Protein AF-A0A0M2PJT3-F1 (afdb_monomer)

Mean predicted aligned error: 5.15 Å

Foldseek 3Di:
DDKDDDDCVVVVPDPDIADDDWDWDDDPVGDIDTQFDGDRDWDDDQAWIKDKGWGWDADPVRHTPDTWIKIKIWGRDPQFPWKWWDAPPDPDTDTWDWDDDPNTTMTMDIGRTFKMFTAGPVRDTPDIDGD

Radius of gyration: 16.38 Å; Cα contacts (8 Å, |Δi|>4): 274; chains: 1; bounding box: 41×42×45 Å

Structure (mmCIF, N/CA/C/O backbone):
data_AF-A0A0M2PJT3-F1
#
_entry.id   AF-A0A0M2PJT3-F1
#
loop_
_atom_site.group_PDB
_atom_site.id
_atom_site.type_symbol
_atom_site.label_atom_id
_atom_site.label_alt_id
_atom_site.label_comp_id
_atom_site.label_asym_id
_atom_site.label_entity_id
_atom_site.label_seq_id
_atom_site.pdbx_PDB_ins_code
_atom_site.Cartn_x
_atom_site.Cartn_y
_atom_site.Cartn_z
_atom_site.occupancy
_atom_site.B_iso_or_equiv
_atom_site.auth_seq_id
_atom_site.auth_comp_id
_atom_site.auth_asym_id
_atom_site.auth_atom_id
_atom_site.pdbx_PDB_model_num
ATOM 1 N N . MET A 1 1 ? -1.017 -1.914 -9.855 1.00 86.94 1 MET A N 1
ATOM 2 C CA . MET A 1 1 ? -1.308 -2.902 -8.800 1.00 86.94 1 MET A CA 1
ATOM 3 C C . MET A 1 1 ? -2.133 -4.025 -9.400 1.00 86.94 1 MET A C 1
ATOM 5 O O . MET A 1 1 ? -3.027 -3.745 -10.195 1.00 86.94 1 MET A O 1
ATOM 9 N N . TYR A 1 2 ? -1.801 -5.266 -9.079 1.00 87.12 2 TYR A N 1
ATOM 10 C CA . TYR A 1 2 ? -2.499 -6.467 -9.525 1.00 87.12 2 TYR A CA 1
ATOM 11 C C . TYR A 1 2 ? -2.391 -7.530 -8.439 1.00 87.12 2 TYR A C 1
ATOM 13 O O . TYR A 1 2 ? -1.511 -7.457 -7.584 1.00 87.12 2 TYR A O 1
ATOM 21 N N . THR A 1 3 ? -3.287 -8.502 -8.478 1.00 87.88 3 THR A N 1
ATOM 22 C CA . THR A 1 3 ? -3.173 -9.692 -7.652 1.00 87.88 3 THR A CA 1
ATOM 23 C C . THR A 1 3 ? -2.561 -10.837 -8.450 1.00 87.88 3 THR A C 1
ATOM 25 O O . THR A 1 3 ? -2.691 -10.889 -9.676 1.00 87.88 3 THR A O 1
ATOM 28 N N . THR A 1 4 ? -1.849 -11.728 -7.769 1.00 87.69 4 THR A N 1
ATOM 29 C CA . THR A 1 4 ? -1.171 -12.878 -8.369 1.00 87.69 4 THR A CA 1
ATOM 30 C C . THR A 1 4 ? -1.210 -14.077 -7.433 1.00 87.69 4 THR A C 1
ATOM 32 O O . THR A 1 4 ? -1.297 -13.931 -6.215 1.00 87.69 4 THR A O 1
ATOM 35 N N . GLU A 1 5 ? -1.130 -15.273 -8.002 1.00 86.00 5 GLU A N 1
ATOM 36 C CA . GLU A 1 5 ? -1.016 -16.511 -7.237 1.00 86.00 5 GLU A CA 1
ATOM 37 C C . GLU A 1 5 ? 0.467 -16.873 -7.050 1.00 86.00 5 GLU A C 1
ATOM 39 O O . GLU A 1 5 ? 1.252 -16.694 -7.988 1.00 86.00 5 GLU A O 1
ATOM 44 N N . PRO A 1 6 ? 0.875 -17.360 -5.865 1.00 83.81 6 PRO A N 1
ATOM 45 C CA . PRO A 1 6 ? 2.212 -17.906 -5.658 1.00 83.81 6 PRO A CA 1
ATOM 46 C C . PRO A 1 6 ? 2.463 -19.128 -6.547 1.00 83.81 6 PRO A C 1
ATOM 48 O O . PRO A 1 6 ? 1.570 -19.964 -6.723 1.00 83.81 6 PRO A O 1
ATOM 51 N N . ASP A 1 7 ? 3.690 -19.260 -7.053 1.00 85.62 7 ASP A N 1
ATOM 52 C CA . ASP A 1 7 ? 4.104 -20.455 -7.788 1.00 85.62 7 ASP A CA 1
ATOM 53 C C . ASP A 1 7 ? 4.008 -21.684 -6.870 1.00 85.62 7 ASP A C 1
ATOM 55 O O . ASP A 1 7 ? 4.588 -21.714 -5.785 1.00 85.62 7 ASP A O 1
ATOM 59 N N . LYS A 1 8 ? 3.242 -22.696 -7.284 1.00 87.62 8 LYS A N 1
ATOM 60 C CA . LYS A 1 8 ? 3.014 -23.918 -6.501 1.00 87.62 8 LYS A CA 1
ATOM 61 C C . LYS A 1 8 ? 4.210 -24.861 -6.513 1.00 87.62 8 LYS A C 1
ATOM 63 O O . LYS A 1 8 ? 4.275 -25.729 -5.646 1.00 87.62 8 LYS A O 1
ATOM 68 N N . GLU A 1 9 ? 5.116 -24.727 -7.475 1.00 91.12 9 GLU A N 1
ATOM 69 C CA . GLU A 1 9 ? 6.359 -25.496 -7.488 1.00 91.12 9 GLU A CA 1
ATOM 70 C C . GLU A 1 9 ? 7.285 -25.012 -6.366 1.00 91.12 9 GLU A C 1
ATOM 72 O O . GLU A 1 9 ? 7.796 -25.829 -5.596 1.00 91.12 9 GLU A O 1
ATOM 77 N N . ASP A 1 10 ? 7.400 -23.692 -6.201 1.00 86.12 10 ASP A N 1
ATOM 78 C CA . ASP A 1 10 ? 8.219 -23.070 -5.156 1.00 86.12 10 ASP A CA 1
ATOM 79 C C . ASP A 1 10 ? 7.499 -23.007 -3.792 1.00 86.12 10 ASP A C 1
ATOM 81 O O . ASP A 1 10 ? 8.120 -23.167 -2.737 1.00 86.12 10 ASP A O 1
ATOM 85 N N . PHE A 1 11 ? 6.173 -22.821 -3.793 1.00 83.75 11 PHE A N 1
ATOM 86 C CA . PHE A 1 11 ? 5.333 -22.651 -2.602 1.00 83.75 11 PHE A CA 1
ATOM 87 C C . PHE A 1 11 ? 4.096 -23.572 -2.625 1.00 83.75 11 PHE A C 1
ATOM 89 O O . PHE A 1 11 ? 2.952 -23.104 -2.661 1.00 83.75 11 PHE A O 1
ATOM 96 N N . PRO A 1 12 ? 4.275 -24.902 -2.524 1.00 88.62 12 PRO A N 1
ATOM 97 C CA . PRO A 1 12 ? 3.195 -25.882 -2.710 1.00 88.62 12 PRO A CA 1
ATOM 98 C C . PRO A 1 12 ? 2.032 -25.746 -1.720 1.00 88.62 12 PRO A C 1
ATOM 100 O O . PRO A 1 12 ? 0.904 -26.138 -2.024 1.00 88.62 12 PRO A O 1
ATOM 103 N N . TYR A 1 13 ? 2.282 -25.170 -0.543 1.00 89.19 13 TYR A N 1
ATOM 104 C CA . TYR A 1 13 ? 1.275 -24.981 0.505 1.00 89.19 13 TYR A CA 1
ATOM 105 C C . TYR A 1 13 ? 0.662 -23.576 0.535 1.00 89.19 13 TYR A C 1
ATOM 107 O O . TYR A 1 13 ? -0.256 -23.342 1.318 1.00 89.19 13 TYR A O 1
ATOM 115 N N . ALA A 1 14 ? 1.140 -22.637 -0.289 1.00 81.75 14 ALA A N 1
ATOM 116 C CA . ALA A 1 14 ? 0.604 -21.282 -0.305 1.00 81.75 14 ALA A CA 1
ATOM 117 C C . ALA A 1 14 ? -0.819 -21.291 -0.867 1.00 81.75 14 ALA A C 1
ATOM 119 O O . ALA A 1 14 ? -1.030 -21.649 -2.018 1.00 81.75 14 ALA A O 1
ATOM 120 N N . ASN A 1 15 ? -1.814 -20.923 -0.068 1.00 80.69 15 ASN A N 1
ATOM 121 C CA . ASN A 1 15 ? -3.232 -20.903 -0.449 1.00 80.69 15 ASN A CA 1
ATOM 122 C C . ASN A 1 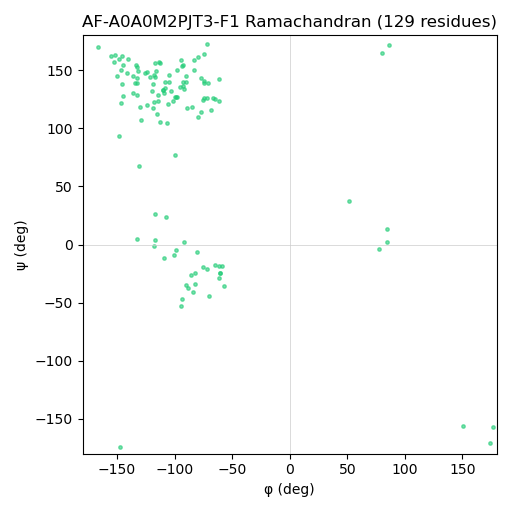15 ? -3.830 -19.490 -0.403 1.00 80.69 15 ASN A C 1
ATOM 124 O O . ASN A 1 15 ? -5.033 -19.330 -0.205 1.00 80.69 15 ASN A O 1
ATOM 128 N N . TYR A 1 16 ? -2.981 -18.484 -0.576 1.00 77.62 16 TYR A N 1
ATOM 129 C CA . TYR A 1 16 ? -3.343 -17.078 -0.567 1.00 77.62 16 TYR A CA 1
ATOM 130 C C . TYR A 1 16 ? -3.137 -16.464 -1.953 1.00 77.62 1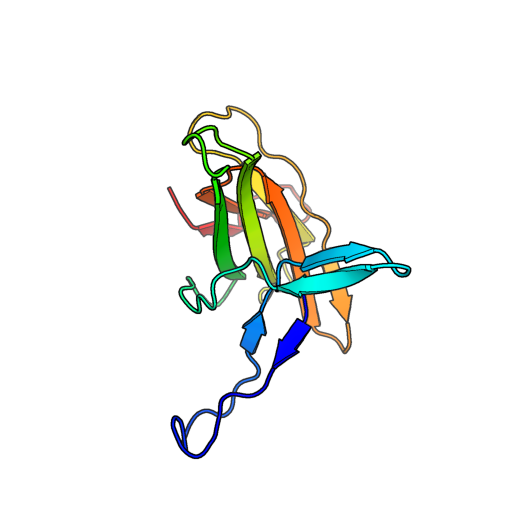6 TYR A C 1
ATOM 132 O O . TYR A 1 16 ? -2.359 -16.958 -2.768 1.00 77.62 16 TYR A O 1
ATOM 140 N N . GLU A 1 17 ? -3.854 -15.378 -2.202 1.00 82.56 17 GLU A N 1
ATOM 141 C CA . GLU A 1 17 ? -3.603 -14.468 -3.314 1.00 82.56 17 GLU A CA 1
ATOM 142 C C . GLU A 1 17 ? -2.676 -13.371 -2.789 1.00 82.56 17 GLU A C 1
ATOM 144 O O . GLU A 1 17 ? -2.869 -12.891 -1.674 1.00 82.56 17 GLU A O 1
ATOM 149 N N . ALA A 1 18 ? -1.659 -13.006 -3.557 1.00 82.00 18 ALA A N 1
ATOM 150 C CA . ALA A 1 18 ? -0.721 -11.966 -3.181 1.00 82.00 18 ALA A CA 1
ATOM 151 C C . ALA A 1 18 ? -0.989 -10.686 -3.971 1.00 82.00 18 ALA A C 1
ATOM 153 O O . ALA A 1 18 ? -1.366 -10.728 -5.146 1.00 82.00 18 ALA A O 1
ATOM 154 N N . LEU A 1 19 ? -0.758 -9.544 -3.332 1.00 88.62 19 LEU A N 1
ATOM 155 C CA . LEU A 1 19 ? -0.858 -8.237 -3.959 1.00 88.62 19 LEU A CA 1
ATOM 156 C C . LEU A 1 19 ? 0.523 -7.785 -4.438 1.00 88.62 19 LEU A C 1
ATOM 158 O O . LEU A 1 19 ? 1.508 -7.902 -3.714 1.00 88.62 19 LEU A O 1
ATOM 162 N N . ALA A 1 20 ? 0.594 -7.250 -5.654 1.00 88.50 20 ALA A N 1
ATOM 163 C CA . ALA A 1 20 ? 1.843 -6.808 -6.256 1.00 88.50 20 ALA A CA 1
ATOM 164 C C . ALA A 1 20 ? 1.691 -5.499 -7.045 1.00 88.50 20 ALA A C 1
ATOM 166 O O . ALA A 1 20 ? 0.612 -5.101 -7.510 1.00 88.50 20 ALA A O 1
ATOM 167 N N . VAL A 1 21 ? 2.826 -4.835 -7.255 1.00 89.94 21 VAL A N 1
ATOM 168 C CA . VAL A 1 21 ? 2.987 -3.675 -8.133 1.00 89.94 21 VAL A CA 1
ATOM 169 C C . VAL A 1 21 ? 4.084 -3.967 -9.153 1.00 89.94 21 VAL A C 1
ATOM 171 O O . VAL A 1 21 ? 5.008 -4.730 -8.903 1.00 89.94 21 VAL A O 1
ATOM 174 N N . ALA A 1 22 ? 3.947 -3.397 -10.346 1.00 90.12 22 ALA A N 1
ATOM 175 C CA . ALA A 1 22 ? 4.973 -3.442 -11.374 1.00 90.12 22 ALA A CA 1
ATOM 176 C C . ALA A 1 22 ? 5.156 -2.036 -11.937 1.00 90.12 22 ALA A C 1
ATOM 178 O O . ALA A 1 22 ? 4.179 -1.308 -12.144 1.00 90.12 22 ALA A O 1
ATOM 179 N N . PHE A 1 23 ? 6.411 -1.672 -12.175 1.00 90.44 23 PHE A N 1
ATOM 180 C CA . PHE A 1 23 ? 6.800 -0.360 -12.665 1.00 90.44 23 PHE A CA 1
ATOM 181 C C . PHE A 1 23 ? 7.199 -0.482 -14.126 1.00 90.44 23 PHE A C 1
ATOM 183 O O . PHE A 1 23 ? 8.124 -1.219 -14.460 1.00 90.44 23 PHE A O 1
ATOM 190 N N . PHE A 1 24 ? 6.506 0.249 -14.995 1.00 91.12 24 PHE A N 1
ATOM 191 C CA . PHE A 1 24 ? 6.783 0.238 -16.424 1.00 91.12 24 PHE A CA 1
ATOM 192 C C . PHE A 1 24 ? 7.185 1.624 -16.909 1.00 91.12 24 PHE A C 1
ATOM 194 O O . PHE A 1 24 ? 6.568 2.629 -16.555 1.00 91.12 24 PHE A O 1
ATOM 201 N N . LYS A 1 25 ? 8.192 1.667 -17.777 1.00 90.31 25 LYS A N 1
ATOM 202 C CA . LYS A 1 25 ? 8.638 2.869 -18.476 1.00 90.31 25 LYS A CA 1
ATOM 203 C C . LYS A 1 25 ? 8.493 2.657 -19.970 1.00 90.31 25 LYS A C 1
ATOM 205 O O . LYS A 1 25 ? 8.928 1.643 -20.503 1.00 90.31 25 LYS A O 1
ATOM 210 N N . GLY A 1 26 ? 7.898 3.619 -20.663 1.00 91.56 26 GLY A N 1
ATOM 211 C CA . GLY A 1 26 ? 7.697 3.494 -22.098 1.00 91.56 26 GLY A CA 1
ATOM 212 C C . GLY A 1 26 ? 6.469 4.231 -22.597 1.00 91.56 26 GLY A C 1
ATOM 213 O O . GLY A 1 26 ? 6.050 5.230 -22.016 1.00 91.56 26 GLY A O 1
ATOM 214 N N . ASN A 1 27 ? 5.964 3.775 -23.739 1.00 93.75 27 ASN A N 1
ATOM 215 C CA . ASN A 1 27 ? 4.713 4.223 -24.346 1.00 93.75 27 ASN A CA 1
ATOM 216 C C . ASN A 1 27 ? 4.296 3.256 -25.460 1.00 93.75 27 ASN A C 1
ATOM 218 O O . ASN A 1 27 ? 5.100 2.467 -25.953 1.00 93.75 27 ASN A O 1
ATOM 222 N N . ASP A 1 28 ? 3.074 3.419 -25.955 1.00 95.12 28 ASP A N 1
ATOM 223 C CA . ASP A 1 28 ? 2.471 2.532 -26.956 1.00 95.12 28 ASP A CA 1
ATOM 224 C C . ASP A 1 28 ? 3.218 2.472 -28.299 1.00 95.12 28 ASP A C 1
ATOM 226 O O . ASP A 1 28 ? 3.025 1.538 -29.070 1.00 95.12 28 ASP A O 1
ATOM 230 N N . ARG A 1 29 ? 4.087 3.448 -28.603 1.00 95.50 29 ARG A N 1
ATOM 231 C CA . ARG A 1 29 ? 4.888 3.442 -29.840 1.00 95.50 29 ARG A CA 1
ATOM 232 C C . ARG A 1 29 ? 6.209 2.698 -29.689 1.00 95.50 29 ARG A C 1
ATOM 234 O O . ARG A 1 29 ? 6.675 2.100 -30.651 1.00 95.50 29 ARG A O 1
ATOM 241 N N . LYS A 1 30 ? 6.853 2.813 -28.525 1.00 93.62 30 LYS A N 1
ATOM 242 C CA . LYS A 1 30 ? 8.189 2.249 -28.260 1.00 93.62 30 LYS A CA 1
ATOM 243 C C . LYS A 1 30 ? 8.141 0.937 -27.477 1.00 93.62 30 LYS A C 1
ATOM 245 O O . LYS A 1 30 ? 9.171 0.285 -27.354 1.00 93.62 30 LYS A O 1
ATOM 250 N N . GLY A 1 31 ? 6.966 0.563 -26.979 1.00 95.31 31 GLY A N 1
ATOM 251 C CA . GLY A 1 31 ? 6.799 -0.519 -26.022 1.00 95.31 31 GLY A CA 1
ATOM 252 C C . GLY A 1 31 ? 6.985 -0.041 -24.584 1.00 95.31 31 GLY A C 1
ATOM 253 O O . GLY A 1 31 ? 7.377 1.102 -24.323 1.00 95.31 31 GLY A O 1
ATOM 254 N N . TRP A 1 32 ? 6.667 -0.942 -23.661 1.00 94.75 32 TRP A N 1
ATOM 255 C CA . TRP A 1 32 ? 6.782 -0.757 -22.221 1.00 94.75 32 TRP A CA 1
ATOM 256 C C . TRP A 1 32 ? 7.848 -1.714 -21.685 1.00 94.75 32 TRP A C 1
ATOM 258 O O . TRP A 1 32 ? 7.811 -2.908 -21.973 1.00 94.75 32 TRP A O 1
ATOM 268 N N . GLU A 1 33 ? 8.796 -1.185 -20.922 1.00 92.00 33 GLU A N 1
ATOM 269 C CA . GLU A 1 33 ? 9.873 -1.927 -20.266 1.00 92.00 33 GLU A CA 1
ATOM 270 C C . GLU A 1 33 ? 9.604 -1.974 -18.762 1.00 92.00 33 GLU A C 1
ATOM 272 O O . GLU A 1 33 ? 9.243 -0.953 -18.173 1.00 92.00 33 GLU A O 1
ATOM 277 N N . ASN A 1 34 ? 9.767 -3.144 -18.139 1.00 89.94 34 ASN A N 1
ATOM 278 C CA . ASN A 1 34 ? 9.699 -3.262 -16.685 1.00 89.94 34 ASN A CA 1
ATOM 279 C C . ASN A 1 34 ? 10.997 -2.713 -16.075 1.00 89.94 34 ASN A C 1
ATOM 281 O O . ASN A 1 34 ? 12.084 -3.161 -16.428 1.00 89.94 34 ASN A O 1
ATOM 285 N N . ILE A 1 35 ? 10.863 -1.742 -15.176 1.00 89.69 35 ILE A N 1
ATOM 286 C CA . ILE A 1 35 ? 11.972 -1.065 -14.489 1.00 89.69 35 ILE A CA 1
ATOM 287 C C . ILE A 1 35 ? 11.944 -1.278 -12.969 1.00 89.69 35 ILE A C 1
ATOM 289 O O . ILE A 1 35 ? 12.715 -0.655 -12.248 1.00 89.69 35 ILE A O 1
ATOM 293 N N . GLY A 1 36 ? 11.011 -2.091 -12.479 1.00 82.56 36 GLY A N 1
ATOM 294 C CA . GLY A 1 36 ? 10.799 -2.351 -11.064 1.00 82.56 36 GLY A CA 1
ATOM 295 C C . GLY A 1 36 ? 11.522 -3.594 -10.569 1.00 82.56 36 GLY A C 1
ATOM 296 O O . GLY A 1 36 ? 11.811 -4.514 -11.331 1.00 82.56 36 GLY A O 1
ATOM 297 N N . HIS A 1 37 ? 11.746 -3.645 -9.261 1.00 76.00 37 HIS A N 1
ATOM 298 C CA . HIS A 1 37 ? 12.134 -4.875 -8.582 1.00 76.00 37 HIS A CA 1
ATOM 299 C C . HIS A 1 37 ? 10.896 -5.720 -8.252 1.00 76.00 37 HIS A C 1
ATOM 301 O O . HIS A 1 37 ? 9.775 -5.216 -8.191 1.00 76.00 37 HIS A O 1
ATOM 307 N N . HIS A 1 38 ? 11.108 -7.017 -8.037 1.00 67.75 38 HIS A N 1
ATOM 308 C CA . HIS A 1 38 ? 10.079 -7.939 -7.560 1.00 67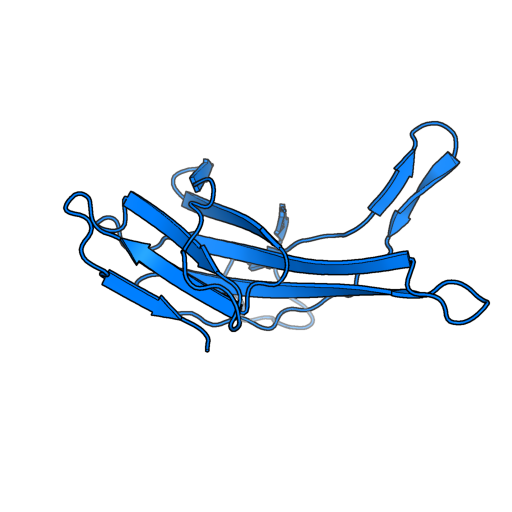.75 38 HIS A CA 1
ATOM 309 C C . HIS A 1 38 ? 10.261 -8.160 -6.055 1.00 67.75 38 HIS A C 1
ATOM 311 O O . HIS A 1 38 ? 10.842 -9.161 -5.633 1.00 67.75 38 HIS A O 1
ATOM 317 N N . GLY A 1 39 ? 9.837 -7.178 -5.258 1.00 66.81 39 GLY A N 1
ATOM 318 C CA . GLY A 1 39 ? 9.751 -7.293 -3.806 1.00 66.81 39 GLY A CA 1
ATOM 319 C C . GLY A 1 39 ? 8.451 -7.971 -3.367 1.00 66.81 39 GLY A C 1
ATOM 320 O O . GLY A 1 39 ? 7.437 -7.925 -4.063 1.00 66.81 39 GLY A O 1
ATOM 321 N N . TRP A 1 40 ? 8.516 -8.660 -2.226 1.00 70.50 40 TRP A N 1
ATOM 322 C CA . TRP A 1 40 ? 7.371 -9.332 -1.589 1.00 70.50 40 TRP A CA 1
ATOM 323 C C . TRP A 1 40 ? 7.279 -9.024 -0.088 1.00 70.50 40 TRP A C 1
ATOM 325 O O . TRP A 1 40 ? 6.469 -9.621 0.627 1.00 70.50 40 TRP A O 1
ATOM 335 N N . ALA A 1 41 ? 8.144 -8.137 0.414 1.00 77.19 41 ALA A N 1
ATOM 336 C CA . ALA A 1 41 ? 8.199 -7.813 1.830 1.00 77.19 41 ALA A CA 1
ATOM 337 C C . ALA A 1 41 ? 6.964 -6.995 2.211 1.00 77.19 41 ALA A C 1
ATOM 339 O O . ALA A 1 41 ? 6.667 -5.969 1.602 1.00 77.19 41 ALA A O 1
ATOM 340 N N . HIS A 1 42 ? 6.255 -7.464 3.228 1.00 85.62 42 HIS A N 1
ATOM 341 C CA . HIS A 1 42 ? 5.062 -6.808 3.729 1.00 85.62 42 HIS A CA 1
ATOM 342 C C . HIS A 1 42 ? 4.947 -6.970 5.235 1.00 85.62 42 HIS A C 1
ATOM 344 O O . HIS A 1 42 ? 5.587 -7.831 5.842 1.00 85.62 42 HIS A O 1
ATOM 350 N N . TYR A 1 43 ? 4.113 -6.117 5.809 1.00 86.88 43 TYR A N 1
ATOM 351 C CA . TYR A 1 43 ? 3.620 -6.234 7.168 1.00 86.88 43 TYR A CA 1
ATOM 352 C C . TYR A 1 43 ? 2.142 -6.590 7.099 1.00 86.88 43 TYR A C 1
ATOM 354 O O . TYR A 1 43 ? 1.399 -5.983 6.331 1.00 86.88 43 TYR A O 1
ATOM 362 N N . ASP A 1 44 ? 1.709 -7.578 7.864 1.00 90.38 44 ASP A N 1
ATOM 363 C CA . ASP A 1 44 ? 0.313 -7.979 7.934 1.00 90.38 44 ASP A CA 1
ATOM 364 C C . ASP A 1 44 ? -0.146 -8.142 9.381 1.00 90.38 44 ASP A C 1
ATOM 366 O O . ASP A 1 44 ? 0.585 -8.588 10.268 1.00 90.38 44 ASP A O 1
ATOM 370 N N . ASN A 1 45 ? -1.392 -7.751 9.620 1.00 92.38 45 ASN A N 1
ATOM 371 C CA . ASN A 1 45 ? -2.132 -8.070 10.827 1.00 92.38 45 ASN A CA 1
ATOM 372 C C . ASN A 1 45 ? -3.628 -8.225 10.491 1.00 92.38 45 ASN A C 1
ATOM 374 O O . ASN A 1 45 ? -4.036 -8.188 9.327 1.00 92.38 45 ASN A O 1
ATOM 378 N N . GLU A 1 46 ? -4.469 -8.401 11.513 1.00 95.50 46 GLU A N 1
ATOM 379 C CA . GLU A 1 46 ? -5.920 -8.562 11.330 1.00 95.50 46 GLU A CA 1
ATOM 380 C C . GLU A 1 46 ? -6.621 -7.318 10.752 1.00 95.50 46 GLU A C 1
ATOM 382 O O . GLU A 1 46 ? -7.732 -7.420 10.230 1.00 95.50 46 GLU A O 1
ATOM 387 N N . ASN A 1 47 ? -5.975 -6.151 10.812 1.00 97.25 47 ASN A N 1
ATOM 388 C CA . ASN A 1 47 ? -6.532 -4.882 10.370 1.00 97.25 47 ASN A CA 1
ATOM 389 C C . ASN A 1 47 ? -6.151 -4.545 8.933 1.00 97.25 47 ASN A C 1
ATOM 391 O O . ASN A 1 47 ? -7.032 -4.239 8.124 1.00 97.25 47 ASN A O 1
ATOM 395 N N . MET A 1 48 ? -4.857 -4.576 8.618 1.00 95.75 48 MET A N 1
ATOM 396 C CA . MET A 1 48 ? -4.320 -4.153 7.330 1.00 95.75 48 MET A CA 1
ATOM 397 C C . MET A 1 48 ? -3.095 -4.981 6.930 1.00 95.75 48 MET A C 1
ATOM 399 O O . MET A 1 48 ? -2.309 -5.418 7.772 1.00 95.75 48 MET A O 1
ATOM 403 N N . THR A 1 49 ? -2.911 -5.131 5.621 1.00 93.81 49 THR A N 1
ATOM 404 C CA . THR A 1 49 ? -1.668 -5.617 5.011 1.00 93.81 49 THR A CA 1
ATOM 405 C C . THR A 1 49 ? -0.999 -4.451 4.300 1.00 93.81 49 THR A C 1
ATOM 407 O O . THR A 1 49 ? -1.664 -3.778 3.520 1.00 93.81 49 THR A O 1
ATOM 410 N N . VAL A 1 50 ? 0.291 -4.218 4.541 1.00 92.25 50 VAL A N 1
ATOM 411 C CA . VAL A 1 50 ? 1.062 -3.085 4.018 1.00 92.25 50 VAL A CA 1
ATOM 412 C C . VAL A 1 50 ? 2.286 -3.578 3.254 1.00 92.25 50 VAL A C 1
ATOM 414 O O . VAL A 1 50 ? 3.190 -4.185 3.826 1.00 92.25 50 VAL A O 1
ATOM 417 N N . TYR A 1 51 ? 2.344 -3.225 1.976 1.00 91.00 51 TYR A N 1
ATOM 418 C CA . TYR A 1 51 ? 3.509 -3.350 1.110 1.00 91.00 51 TYR A CA 1
ATOM 419 C C . TYR A 1 51 ? 4.128 -1.969 0.896 1.00 91.00 51 TYR A C 1
ATOM 421 O O . TYR A 1 51 ? 3.414 -0.980 0.703 1.00 91.00 51 TYR A O 1
ATOM 429 N N . ILE A 1 52 ? 5.459 -1.907 0.902 1.00 89.06 52 ILE A N 1
ATOM 430 C CA . ILE A 1 52 ? 6.221 -0.696 0.589 1.00 89.06 52 ILE A CA 1
ATOM 431 C C . ILE A 1 52 ? 7.258 -1.076 -0.458 1.00 89.06 52 ILE A C 1
ATOM 433 O O . ILE A 1 52 ? 8.244 -1.738 -0.148 1.00 89.06 52 ILE A O 1
ATOM 437 N N . GLU A 1 53 ? 7.040 -0.638 -1.692 1.00 89.38 53 GLU A N 1
ATOM 438 C CA . GLU A 1 53 ? 7.918 -0.960 -2.814 1.00 89.38 53 GLU A CA 1
ATOM 439 C C . GLU A 1 53 ? 8.638 0.300 -3.304 1.00 89.38 53 GLU A C 1
ATOM 441 O O . GLU A 1 53 ? 8.011 1.160 -3.938 1.00 89.38 53 GLU A O 1
ATOM 446 N N . PRO A 1 54 ? 9.940 0.454 -3.000 1.00 88.25 54 PRO A N 1
ATOM 447 C CA . PRO A 1 54 ? 10.739 1.553 -3.514 1.00 88.25 54 PRO A CA 1
ATOM 448 C C . PRO A 1 54 ? 11.089 1.333 -4.990 1.00 88.25 54 PRO A C 1
ATOM 450 O O . PRO A 1 54 ? 11.460 0.239 -5.417 1.00 88.25 54 PRO A O 1
ATOM 453 N N . LEU A 1 55 ? 11.048 2.411 -5.765 1.00 88.88 55 LEU A N 1
ATOM 454 C CA . LEU A 1 55 ? 11.588 2.488 -7.111 1.00 88.88 55 LEU A CA 1
ATOM 455 C C . LEU A 1 55 ? 12.735 3.495 -7.133 1.00 88.88 55 LEU A C 1
ATOM 457 O O . LEU A 1 55 ? 12.520 4.705 -7.028 1.00 88.88 55 LEU A O 1
ATOM 461 N N . HIS A 1 56 ? 13.939 2.978 -7.352 1.00 88.12 56 HIS A N 1
ATOM 462 C CA . HIS A 1 56 ? 15.138 3.773 -7.557 1.00 88.12 56 HIS A CA 1
ATOM 463 C C . HIS A 1 56 ? 15.709 3.483 -8.945 1.00 88.12 56 HIS A C 1
ATOM 465 O O . HIS A 1 56 ? 16.066 2.348 -9.255 1.00 88.12 56 HIS A O 1
ATOM 471 N N . VAL A 1 57 ? 15.763 4.500 -9.802 1.00 85.81 57 VAL A N 1
ATOM 472 C CA . VAL A 1 57 ? 16.299 4.391 -11.160 1.00 85.81 57 VAL A CA 1
ATOM 473 C C . VAL A 1 57 ? 17.290 5.514 -11.386 1.00 85.81 57 VAL A C 1
ATOM 475 O O . VAL A 1 57 ? 16.905 6.684 -11.412 1.00 85.81 57 VAL A O 1
ATOM 478 N N . ASP A 1 58 ? 18.536 5.142 -11.650 1.00 86.19 58 ASP A N 1
ATOM 479 C CA . ASP A 1 58 ? 19.601 6.068 -12.013 1.00 86.19 58 ASP A CA 1
ATOM 480 C C . ASP A 1 58 ? 19.732 6.221 -13.530 1.00 86.19 58 ASP A C 1
ATOM 482 O O . ASP A 1 58 ? 19.406 5.341 -14.332 1.00 86.19 58 ASP A O 1
ATOM 486 N N . LYS A 1 59 ? 20.253 7.370 -13.948 1.00 83.56 59 LYS A N 1
ATOM 487 C CA . LYS A 1 59 ? 20.794 7.582 -15.286 1.00 83.56 59 LYS A CA 1
ATOM 488 C C . LYS A 1 59 ? 22.207 7.005 -15.366 1.00 83.56 59 LYS A C 1
ATOM 490 O O . LYS A 1 59 ? 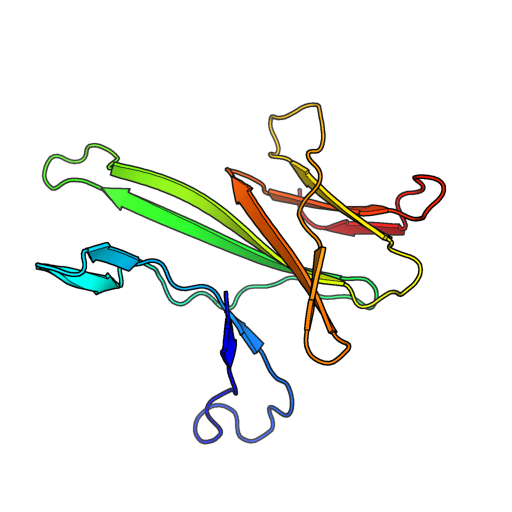22.924 6.909 -14.377 1.00 83.56 59 LYS A O 1
ATOM 495 N N . ASN A 1 60 ? 22.681 6.768 -16.588 1.00 81.38 60 ASN A N 1
ATOM 496 C CA . ASN A 1 60 ? 24.045 6.279 -16.847 1.00 81.38 60 ASN A CA 1
ATOM 497 C C . ASN A 1 60 ? 25.166 7.196 -16.312 1.00 81.38 60 ASN A C 1
ATOM 499 O O . ASN A 1 60 ? 26.305 6.756 -16.202 1.00 81.38 60 ASN A O 1
ATOM 503 N N . ASN A 1 61 ? 24.871 8.469 -16.030 1.00 84.44 61 ASN A N 1
ATOM 504 C CA . ASN A 1 61 ? 25.814 9.424 -15.442 1.00 84.44 61 ASN A CA 1
ATOM 505 C C . ASN A 1 61 ? 25.759 9.469 -13.901 1.00 84.44 61 ASN A C 1
ATOM 507 O O . ASN A 1 61 ? 26.468 10.281 -13.314 1.00 84.44 61 ASN A O 1
ATOM 511 N N . GLY A 1 62 ? 24.932 8.631 -13.267 1.00 80.25 62 GLY A N 1
ATOM 512 C CA . GLY A 1 62 ? 24.727 8.591 -11.818 1.00 80.25 62 GLY A CA 1
ATOM 513 C C . GLY A 1 62 ? 23.693 9.587 -11.284 1.00 80.25 62 GLY A C 1
ATOM 514 O O . GLY A 1 62 ? 23.495 9.643 -10.076 1.00 80.25 62 GLY A O 1
ATOM 515 N N . ASP A 1 63 ? 23.029 10.375 -12.140 1.00 85.06 63 ASP A N 1
ATOM 516 C CA . ASP A 1 63 ? 21.911 11.209 -11.686 1.00 85.06 63 ASP A CA 1
ATOM 517 C C . ASP A 1 63 ? 20.669 10.351 -11.438 1.00 85.06 63 ASP A C 1
ATOM 519 O O . ASP A 1 63 ? 20.292 9.548 -12.291 1.00 85.06 63 ASP A O 1
ATOM 523 N N . ILE A 1 64 ? 19.935 10.638 -10.367 1.00 83.75 64 ILE A N 1
ATOM 524 C CA . ILE A 1 64 ? 18.636 10.017 -10.099 1.00 83.75 64 ILE A CA 1
ATOM 525 C C . ILE A 1 64 ? 17.628 10.419 -11.190 1.00 83.75 64 ILE A C 1
ATOM 527 O O . ILE A 1 64 ? 17.401 11.605 -11.457 1.00 83.75 64 ILE A O 1
ATOM 531 N N . LEU A 1 65 ? 17.008 9.427 -11.831 1.00 86.06 65 LEU A N 1
ATOM 532 C CA . LEU A 1 65 ? 15.888 9.612 -12.756 1.00 86.06 65 LEU A CA 1
ATOM 533 C C . LEU A 1 65 ? 14.543 9.470 -12.036 1.00 86.06 65 LEU A C 1
ATOM 535 O O . LEU A 1 65 ? 13.655 10.299 -12.235 1.00 86.06 65 LEU A O 1
ATOM 539 N N . HIS A 1 66 ? 14.399 8.423 -11.224 1.00 86.00 66 HIS A N 1
ATOM 540 C CA . HIS A 1 66 ? 13.211 8.157 -10.418 1.00 86.00 66 HIS A CA 1
ATOM 541 C C . HIS A 1 66 ? 13.635 7.726 -9.019 1.00 86.00 66 HIS A C 1
ATOM 543 O O . HIS A 1 66 ? 14.478 6.848 -8.883 1.00 86.00 66 HIS A O 1
ATOM 549 N N . ASP A 1 67 ? 13.043 8.350 -8.007 1.00 88.38 67 ASP A N 1
ATOM 550 C CA . ASP A 1 67 ? 13.247 7.992 -6.606 1.00 88.38 67 ASP A CA 1
ATOM 551 C C . ASP A 1 67 ? 11.961 8.277 -5.829 1.00 88.38 67 ASP A C 1
ATOM 553 O O . ASP A 1 67 ? 11.667 9.418 -5.448 1.00 88.38 67 ASP A O 1
ATOM 557 N N . PHE A 1 68 ? 11.136 7.241 -5.717 1.00 87.50 68 PHE A N 1
ATOM 558 C CA . PHE A 1 68 ? 9.876 7.256 -4.984 1.00 87.50 68 PHE A CA 1
ATOM 559 C C . PHE A 1 68 ? 9.509 5.839 -4.547 1.00 87.50 68 PHE A C 1
ATOM 561 O O . PHE A 1 68 ? 9.993 4.862 -5.104 1.00 87.50 68 PHE A O 1
ATOM 568 N N . SER A 1 69 ? 8.604 5.731 -3.589 1.00 88.25 69 SER A N 1
ATOM 569 C CA . SER A 1 69 ? 8.018 4.478 -3.131 1.00 88.25 69 SER A CA 1
ATOM 570 C C . SER A 1 69 ? 6.540 4.406 -3.492 1.00 88.25 69 SER A C 1
ATOM 572 O O . SER A 1 69 ? 5.853 5.416 -3.666 1.00 88.25 69 SER A O 1
ATOM 574 N N . VAL A 1 70 ? 6.031 3.188 -3.590 1.00 90.00 70 VAL A N 1
ATOM 575 C CA . VAL A 1 70 ? 4.595 2.930 -3.630 1.00 90.00 70 VAL A CA 1
ATOM 576 C C . VAL A 1 70 ? 4.226 2.174 -2.375 1.00 90.00 70 VAL A C 1
ATOM 578 O O . VAL A 1 70 ? 4.777 1.110 -2.098 1.00 90.00 70 VAL A O 1
ATOM 581 N N . VAL A 1 71 ? 3.281 2.734 -1.632 1.00 90.88 71 VAL A N 1
ATOM 582 C CA . VAL A 1 71 ? 2.649 2.069 -0.502 1.00 90.88 71 VAL A CA 1
ATOM 583 C C . VAL A 1 71 ? 1.321 1.531 -0.988 1.00 90.88 71 VAL A C 1
ATOM 585 O O . VAL A 1 71 ? 0.527 2.266 -1.568 1.00 90.88 71 VAL A O 1
ATOM 588 N N . PHE A 1 72 ? 1.072 0.248 -0.791 1.00 93.00 72 PHE A N 1
ATOM 589 C CA . PHE A 1 72 ? -0.180 -0.372 -1.203 1.00 93.00 72 PHE A CA 1
ATOM 590 C C . PHE A 1 72 ? -0.506 -1.551 -0.304 1.00 93.00 72 PHE A C 1
ATOM 592 O O . PHE A 1 72 ? 0.352 -2.033 0.432 1.00 93.00 72 PHE A O 1
ATOM 599 N N . GLY A 1 73 ? -1.751 -2.003 -0.327 1.00 93.50 73 GLY A N 1
ATOM 600 C CA . GLY A 1 73 ? -2.164 -2.998 0.642 1.00 93.50 73 GLY A CA 1
ATOM 601 C C . GLY A 1 73 ? -3.637 -3.340 0.630 1.00 93.50 73 GLY A C 1
ATOM 602 O O . GLY A 1 73 ? -4.389 -2.907 -0.245 1.00 93.50 73 GLY A O 1
ATOM 603 N N . GLU A 1 74 ? -4.030 -4.110 1.638 1.00 95.56 74 GLU A N 1
ATOM 604 C CA . GLU A 1 74 ? -5.401 -4.559 1.873 1.00 95.56 74 GLU A CA 1
ATOM 605 C C . GLU A 1 74 ? -5.928 -4.001 3.198 1.00 95.56 74 GLU A C 1
ATOM 607 O O . GLU A 1 74 ? -5.187 -3.879 4.175 1.00 95.56 74 GLU A O 1
ATOM 612 N N . VAL A 1 75 ? -7.221 -3.665 3.233 1.00 97.06 75 VAL A N 1
ATOM 613 C CA . VAL A 1 75 ? -7.938 -3.278 4.454 1.00 97.06 75 VAL A CA 1
ATOM 614 C C . VAL A 1 75 ? -8.869 -4.417 4.862 1.00 97.06 75 VAL A C 1
ATOM 616 O O . VAL A 1 75 ? -9.955 -4.597 4.294 1.00 97.06 75 VAL A O 1
ATOM 619 N N . ASN A 1 76 ? -8.468 -5.156 5.890 1.00 96.25 76 ASN A N 1
ATOM 620 C CA . ASN A 1 76 ? -9.134 -6.371 6.354 1.00 96.25 76 ASN A CA 1
ATOM 621 C C . ASN A 1 76 ? -10.212 -6.073 7.411 1.00 96.25 76 ASN A C 1
ATOM 623 O O . ASN A 1 76 ? -11.280 -6.683 7.383 1.00 96.25 76 ASN A O 1
ATOM 627 N N . ASN A 1 77 ? -10.003 -5.069 8.273 1.00 97.19 77 ASN A N 1
ATOM 628 C CA . ASN A 1 77 ? -10.973 -4.693 9.310 1.00 97.19 77 ASN A CA 1
ATOM 629 C C . ASN A 1 77 ? -12.051 -3.731 8.779 1.00 97.19 77 ASN A C 1
ATOM 631 O O . ASN A 1 77 ? -11.749 -2.623 8.328 1.00 97.19 77 ASN A O 1
ATOM 635 N N . ALA A 1 78 ? -13.320 -4.152 8.822 1.00 96.81 78 ALA A N 1
ATOM 636 C CA . ALA A 1 78 ? -14.476 -3.405 8.313 1.00 96.81 78 ALA A CA 1
ATOM 637 C C . ALA A 1 78 ? -14.695 -2.038 8.986 1.00 96.81 78 ALA A C 1
ATOM 639 O O . ALA A 1 78 ? -15.276 -1.152 8.364 1.00 96.81 78 ALA A O 1
ATOM 640 N N . GLU A 1 79 ? -14.214 -1.857 10.215 1.00 98.06 79 GLU A N 1
ATOM 641 C CA . GLU A 1 79 ? -14.307 -0.592 10.947 1.00 98.06 79 GLU A CA 1
ATOM 642 C C . GLU A 1 79 ? -13.371 0.479 10.376 1.00 98.06 79 GLU A C 1
ATOM 644 O O . GLU A 1 79 ? -13.630 1.666 10.551 1.00 98.06 79 GLU A O 1
ATOM 649 N N . ILE A 1 80 ? -12.320 0.084 9.646 1.00 98.31 80 ILE A N 1
ATOM 650 C CA . ILE A 1 80 ? -11.451 1.018 8.928 1.00 98.31 80 ILE A CA 1
ATOM 651 C C . ILE A 1 80 ? -12.168 1.479 7.661 1.00 98.31 80 ILE A C 1
ATOM 653 O O . ILE A 1 80 ? -12.388 0.692 6.735 1.00 98.31 80 ILE A O 1
ATOM 657 N N . VAL A 1 81 ? -12.494 2.769 7.606 1.00 97.69 81 VAL A N 1
ATOM 658 C CA . VAL A 1 81 ? -13.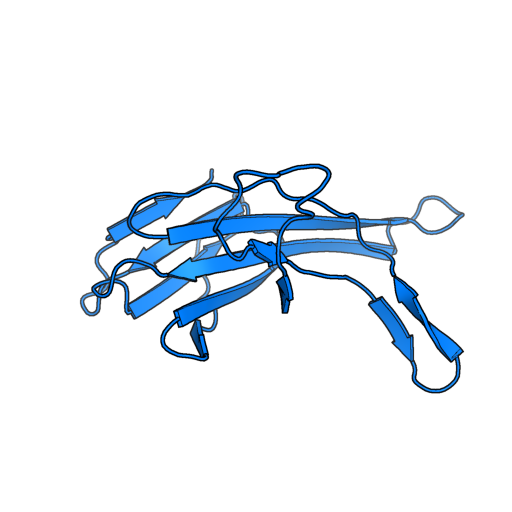147 3.413 6.454 1.00 97.69 81 VAL A CA 1
ATOM 659 C C . VAL A 1 81 ? -12.217 4.361 5.701 1.00 97.69 81 VAL A C 1
ATOM 661 O O . VAL A 1 81 ? -12.546 4.773 4.591 1.00 97.69 81 VAL A O 1
ATOM 664 N N . LYS A 1 82 ? -11.052 4.682 6.278 1.00 97.56 82 LYS A N 1
ATOM 665 C CA . LYS A 1 82 ? -10.006 5.497 5.653 1.00 97.56 82 LYS A CA 1
ATOM 666 C C . LYS A 1 82 ? -8.635 4.878 5.856 1.00 97.56 82 LYS A C 1
ATOM 668 O O . LYS A 1 82 ? -8.320 4.429 6.956 1.00 97.56 82 LYS A O 1
ATOM 673 N N . ALA A 1 83 ? -7.822 4.915 4.810 1.00 96.38 83 ALA A N 1
ATOM 674 C CA . ALA A 1 83 ? -6.397 4.651 4.885 1.00 96.38 83 ALA A CA 1
ATOM 675 C C . ALA A 1 83 ? -5.675 5.972 4.640 1.00 96.38 83 ALA A C 1
ATOM 677 O O . ALA A 1 83 ? -6.008 6.703 3.711 1.00 96.38 83 ALA A O 1
ATOM 678 N N . GLU A 1 84 ? -4.698 6.282 5.475 1.00 95.94 84 GLU A N 1
ATOM 679 C CA . GLU A 1 84 ? -3.864 7.454 5.282 1.00 95.94 84 GLU A CA 1
ATOM 680 C C . GLU A 1 84 ? -2.397 7.083 5.423 1.00 95.94 84 GLU A C 1
ATOM 682 O O . GLU A 1 84 ? -2.022 6.186 6.187 1.00 95.94 84 GLU A O 1
ATOM 687 N N . THR A 1 85 ? -1.558 7.805 4.706 1.00 93.94 85 THR A N 1
ATOM 688 C CA . THR A 1 85 ? -0.135 7.525 4.615 1.00 93.94 85 THR A CA 1
ATOM 689 C C . THR A 1 85 ? 0.659 8.820 4.833 1.00 93.94 85 THR A C 1
ATOM 691 O O . THR A 1 85 ? 0.125 9.925 4.702 1.00 93.94 85 THR A O 1
ATOM 694 N N . LYS A 1 86 ? 1.898 8.698 5.325 1.00 91.94 86 LYS A N 1
ATOM 695 C CA . LYS A 1 86 ? 2.850 9.818 5.399 1.00 91.94 86 LYS A CA 1
ATOM 696 C C . LYS A 1 86 ? 4.301 9.352 5.352 1.00 91.94 86 LYS A C 1
ATOM 698 O O . LYS A 1 86 ? 4.615 8.231 5.772 1.00 91.94 86 LYS A O 1
ATOM 703 N N . SER A 1 87 ? 5.224 10.226 4.956 1.00 88.44 87 SER A N 1
ATOM 704 C CA . SER A 1 8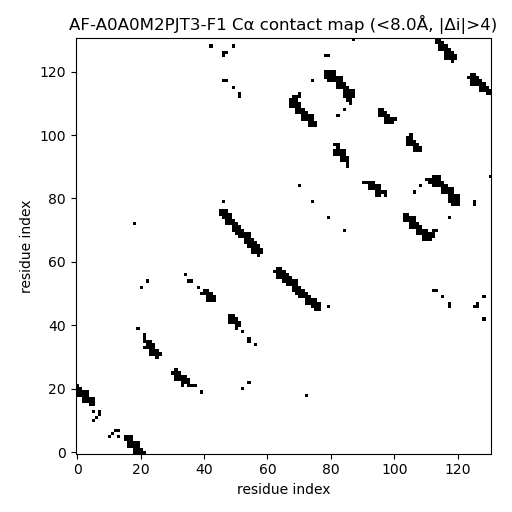7 ? 6.653 9.974 5.182 1.00 88.44 87 SER A CA 1
ATOM 705 C C . SER A 1 87 ? 7.050 10.179 6.652 1.00 88.44 87 SER A C 1
ATOM 707 O O . SER A 1 87 ? 6.319 10.779 7.454 1.00 88.44 87 SER A O 1
ATOM 709 N N . SER A 1 88 ? 8.221 9.668 7.039 1.00 84.38 88 SER A N 1
ATOM 710 C CA . SER A 1 88 ? 8.783 9.904 8.377 1.00 84.38 88 SER A CA 1
ATOM 711 C C . SER A 1 88 ? 8.955 11.395 8.673 1.00 84.38 88 SER A C 1
ATOM 713 O O . SER A 1 88 ? 8.703 11.821 9.801 1.00 84.38 88 SER A O 1
ATOM 715 N N . GLU A 1 89 ? 9.303 12.178 7.650 1.00 86.50 89 GLU A N 1
ATOM 716 C CA . GLU A 1 89 ? 9.594 13.611 7.745 1.00 86.50 89 GLU A CA 1
ATOM 717 C C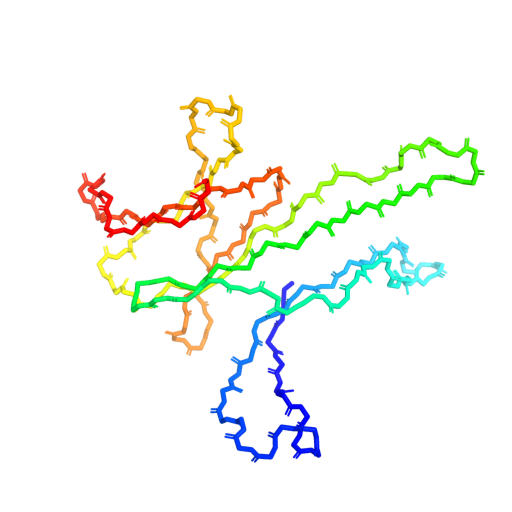 . GLU A 1 89 ? 8.332 14.485 7.741 1.00 86.50 89 GLU A C 1
ATOM 719 O O . GLU A 1 89 ? 8.340 15.604 8.263 1.00 86.50 89 GLU A O 1
ATOM 724 N N . ASP A 1 90 ? 7.230 13.981 7.181 1.00 89.50 90 ASP A N 1
ATOM 725 C CA . ASP A 1 90 ? 5.997 14.750 7.054 1.00 89.50 90 ASP A CA 1
ATOM 726 C C . ASP A 1 90 ? 5.231 14.851 8.375 1.00 89.50 90 ASP A C 1
ATOM 728 O O . ASP A 1 90 ? 5.155 13.919 9.187 1.00 89.50 90 ASP A O 1
ATOM 732 N N . LYS A 1 91 ? 4.614 16.017 8.589 1.00 89.62 91 LYS A N 1
ATOM 733 C CA . LYS A 1 91 ? 3.802 16.301 9.784 1.00 89.62 91 LYS A CA 1
ATOM 734 C C . LYS A 1 91 ? 2.355 15.846 9.642 1.00 89.62 91 LYS A C 1
ATOM 736 O O . LYS A 1 91 ? 1.693 15.615 10.651 1.00 89.62 91 LYS A O 1
ATOM 741 N N . THR A 1 92 ? 1.863 15.772 8.415 1.00 92.69 92 THR A N 1
ATOM 742 C CA . THR A 1 92 ? 0.467 15.487 8.095 1.00 92.69 92 THR A CA 1
ATOM 743 C C . THR A 1 92 ? 0.363 14.175 7.345 1.00 92.69 92 THR A C 1
ATOM 745 O O . THR A 1 92 ? 1.285 13.792 6.636 1.00 92.69 92 THR A O 1
ATOM 748 N N . PHE A 1 93 ? -0.760 13.499 7.547 1.00 94.12 93 PHE A N 1
ATOM 749 C CA . PHE A 1 93 ? -1.146 12.331 6.775 1.00 94.12 93 PHE A CA 1
ATOM 750 C C . PHE A 1 93 ? -1.960 12.762 5.555 1.00 94.12 93 PHE A C 1
ATOM 752 O O . PHE A 1 93 ? -2.734 13.719 5.643 1.00 94.12 93 PHE A O 1
ATOM 759 N N . GLU A 1 94 ? -1.780 12.051 4.449 1.00 93.81 94 GLU A N 1
ATOM 760 C CA . GLU A 1 94 ? -2.570 12.180 3.229 1.00 93.81 94 GLU A CA 1
ATOM 761 C C . GLU A 1 94 ? -3.478 10.959 3.073 1.00 93.81 94 GLU A C 1
ATOM 763 O O . GLU A 1 94 ? -3.085 9.835 3.381 1.00 93.81 94 GLU A O 1
ATOM 768 N N . GLU A 1 95 ? -4.715 11.174 2.627 1.00 94.75 95 GLU A N 1
ATOM 769 C CA . GLU A 1 95 ? -5.676 10.088 2.418 1.00 94.75 95 GLU A CA 1
ATOM 770 C C . GLU A 1 95 ? -5.313 9.299 1.154 1.00 94.75 95 GLU A C 1
ATOM 772 O O . GLU A 1 95 ? -5.171 9.876 0.074 1.00 94.75 95 GLU A O 1
ATOM 777 N N . ALA A 1 96 ? -5.177 7.981 1.300 1.00 93.81 96 ALA A N 1
ATOM 778 C CA . ALA A 1 96 ? -4.971 7.050 0.202 1.00 93.81 96 ALA A CA 1
ATOM 779 C C . ALA A 1 96 ? -6.326 6.550 -0.315 1.00 93.81 96 ALA A C 1
ATOM 781 O O . ALA A 1 96 ? -7.238 6.247 0.460 1.00 93.81 96 ALA A O 1
ATOM 782 N N . GLU A 1 97 ? -6.458 6.418 -1.634 1.00 91.81 97 GLU A N 1
ATOM 783 C CA . GLU A 1 97 ? -7.696 5.928 -2.240 1.00 91.81 97 GLU A CA 1
ATOM 784 C C . GLU A 1 97 ? -7.937 4.457 -1.871 1.00 91.81 97 GLU A C 1
ATOM 786 O O . GLU A 1 97 ? -7.090 3.598 -2.133 1.00 91.81 97 GLU A O 1
ATOM 791 N N . ILE A 1 98 ? -9.118 4.157 -1.314 1.00 94.62 98 ILE A N 1
ATOM 792 C CA . ILE A 1 98 ? -9.575 2.779 -1.109 1.00 94.62 98 ILE A CA 1
ATOM 793 C C . ILE A 1 98 ? -10.345 2.299 -2.346 1.00 94.62 98 ILE A C 1
ATOM 795 O O . ILE A 1 98 ? -11.426 2.790 -2.668 1.00 94.62 98 ILE A O 1
ATOM 799 N N . ILE A 1 99 ? -9.816 1.269 -3.000 1.00 94.38 99 ILE A N 1
ATOM 800 C CA . ILE A 1 99 ? -10.393 0.603 -4.166 1.00 94.38 99 ILE A CA 1
ATOM 801 C C . ILE A 1 99 ? -11.113 -0.671 -3.717 1.00 94.38 99 ILE A C 1
ATOM 803 O O . ILE A 1 99 ? -10.516 -1.550 -3.096 1.00 94.38 99 ILE A O 1
ATOM 807 N N . ILE A 1 100 ? -12.381 -0.830 -4.099 1.00 94.81 100 ILE A N 1
ATOM 808 C CA . ILE A 1 100 ? -13.156 -2.048 -3.819 1.00 94.81 100 ILE A CA 1
ATOM 809 C C . ILE A 1 100 ? -13.218 -2.919 -5.073 1.00 94.81 100 ILE A C 1
ATOM 811 O O . ILE A 1 100 ? -13.708 -2.487 -6.117 1.00 94.81 100 ILE A O 1
ATOM 815 N N . LYS A 1 101 ? -12.767 -4.174 -4.975 1.00 91.38 101 LYS A N 1
ATOM 816 C CA . LYS A 1 101 ? -12.826 -5.135 -6.084 1.00 91.38 101 LYS A CA 1
ATOM 817 C C . LYS A 1 101 ? -13.086 -6.546 -5.569 1.00 91.38 101 LYS A C 1
ATOM 819 O O . LYS A 1 101 ? -12.381 -7.031 -4.693 1.00 91.38 101 LYS A O 1
ATOM 824 N N . HIS A 1 102 ? -14.106 -7.203 -6.126 1.00 89.69 102 HIS A N 1
ATOM 825 C CA . HIS A 1 102 ? -14.532 -8.559 -5.740 1.00 89.69 102 HIS A CA 1
ATOM 826 C C . HIS A 1 102 ? -14.759 -8.737 -4.224 1.00 89.69 102 HIS A C 1
ATOM 828 O O . HIS A 1 102 ? -14.425 -9.770 -3.658 1.00 89.69 102 HIS A O 1
ATOM 834 N N . GLY A 1 103 ? -15.306 -7.715 -3.556 1.00 90.56 103 GLY A N 1
ATOM 835 C CA . GLY A 1 103 ? -15.566 -7.743 -2.111 1.00 90.56 103 GLY A CA 1
ATOM 836 C C . GLY A 1 103 ? -14.337 -7.518 -1.221 1.00 90.56 103 GLY A C 1
ATOM 837 O O . GLY A 1 103 ? -14.498 -7.411 -0.010 1.00 90.56 103 GLY A O 1
ATOM 838 N N . LYS A 1 104 ? -13.137 -7.390 -1.799 1.00 93.69 104 LYS A N 1
ATOM 839 C CA . LYS A 1 104 ? -11.912 -6.987 -1.099 1.00 93.69 104 LYS A CA 1
ATOM 840 C C . LYS A 1 104 ? -11.694 -5.477 -1.215 1.00 93.69 104 LYS A C 1
ATOM 842 O O . LYS A 1 104 ? -12.161 -4.849 -2.173 1.00 93.69 104 LYS A O 1
ATOM 847 N N . ARG A 1 105 ? -10.992 -4.903 -0.237 1.00 96.69 105 ARG A N 1
ATOM 848 C CA . ARG A 1 105 ? -10.673 -3.472 -0.159 1.00 96.69 105 ARG A CA 1
ATOM 849 C C . ARG A 1 105 ? -9.166 -3.299 -0.200 1.00 96.69 105 ARG A C 1
ATOM 851 O O . ARG A 1 105 ? -8.466 -3.838 0.650 1.00 96.69 105 ARG A O 1
ATOM 858 N N . TYR A 1 106 ? -8.701 -2.538 -1.172 1.00 96.06 106 TYR A N 1
ATOM 859 C CA . TYR A 1 106 ? -7.293 -2.263 -1.403 1.00 96.06 106 TYR A CA 1
ATOM 860 C C . TYR A 1 106 ? -7.037 -0.780 -1.231 1.00 96.06 106 TYR A C 1
ATOM 862 O O . TYR A 1 106 ? -7.945 0.013 -1.445 1.00 96.06 106 TYR A O 1
ATOM 870 N N . TYR A 1 107 ? -5.811 -0.395 -0.920 1.00 94.75 107 TYR A N 1
ATOM 871 C CA . TYR A 1 107 ? -5.393 1.000 -0.980 1.00 94.75 107 TYR 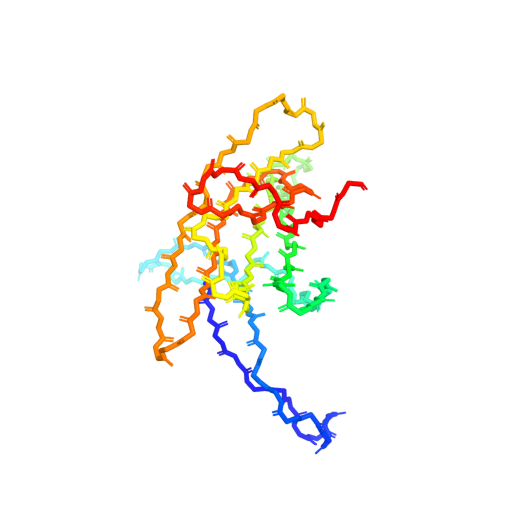A CA 1
ATOM 872 C C . TYR A 1 107 ? -4.049 1.110 -1.687 1.00 94.75 107 TYR A C 1
ATOM 874 O O . TYR A 1 107 ? -3.279 0.147 -1.728 1.00 94.75 107 TYR A O 1
ATOM 882 N N . PHE A 1 108 ? -3.779 2.269 -2.279 1.00 92.44 108 PHE A N 1
ATOM 883 C CA . PHE A 1 108 ? -2.485 2.561 -2.880 1.00 92.44 108 PHE A CA 1
ATOM 884 C C . PHE A 1 108 ? -2.182 4.060 -2.806 1.00 92.44 108 PHE A C 1
ATOM 886 O O . PHE A 1 108 ? -3.081 4.883 -2.945 1.00 92.44 108 PHE A O 1
ATOM 893 N N . GLN A 1 109 ? -0.911 4.397 -2.621 1.00 91.38 109 GLN A N 1
ATOM 894 C CA . GLN A 1 109 ? -0.396 5.759 -2.644 1.00 91.38 109 GLN A CA 1
ATOM 895 C C . GLN A 1 109 ? 1.014 5.757 -3.242 1.00 91.38 109 GLN A C 1
ATOM 897 O O . GLN A 1 109 ? 1.839 4.892 -2.940 1.00 91.38 109 GLN A O 1
ATOM 902 N N . ILE A 1 110 ? 1.299 6.738 -4.096 1.00 89.06 110 ILE A N 1
ATOM 903 C CA . ILE A 1 110 ? 2.645 6.998 -4.618 1.00 89.06 110 ILE A CA 1
ATOM 904 C C . ILE A 1 110 ? 3.252 8.121 -3.778 1.00 89.06 110 ILE A C 1
ATOM 906 O O . ILE A 1 110 ? 2.651 9.183 -3.658 1.00 89.06 110 ILE A O 1
ATOM 910 N N . GLY A 1 111 ? 4.442 7.917 -3.218 1.00 81.00 111 GLY A N 1
ATOM 911 C CA . GLY A 1 111 ? 5.060 8.899 -2.329 1.00 81.00 111 GLY A CA 1
ATOM 912 C C . GLY A 1 111 ? 6.373 8.405 -1.737 1.00 81.00 111 GLY A C 1
ATOM 913 O O . GLY A 1 111 ? 7.030 7.544 -2.297 1.00 81.00 111 GLY A O 1
ATOM 914 N N . ARG A 1 112 ? 6.801 8.949 -0.600 1.00 72.56 112 ARG A N 1
ATOM 915 C CA . ARG A 1 112 ? 8.036 8.522 0.100 1.00 72.56 112 ARG A CA 1
ATOM 916 C C . ARG A 1 112 ? 7.743 7.740 1.379 1.00 72.56 112 ARG A C 1
ATOM 918 O O . ARG A 1 112 ? 8.515 7.774 2.332 1.00 72.56 112 ARG A O 1
ATOM 925 N N . GLU A 1 113 ? 6.567 7.138 1.453 1.00 71.00 113 GLU A N 1
ATOM 926 C CA . GLU A 1 113 ? 5.898 6.985 2.737 1.00 71.00 113 GLU A CA 1
ATOM 927 C C . GLU A 1 113 ? 6.224 5.664 3.428 1.00 71.00 113 GLU A C 1
ATOM 929 O O . GLU A 1 113 ? 6.243 4.601 2.816 1.00 71.00 113 GLU A O 1
ATOM 934 N N . THR A 1 114 ? 6.527 5.761 4.722 1.00 79.06 114 THR A N 1
ATOM 935 C CA . THR A 1 114 ? 6.989 4.657 5.576 1.00 79.06 114 THR A CA 1
ATOM 936 C C . THR A 1 114 ? 6.020 4.367 6.714 1.00 79.06 114 THR A C 1
ATOM 938 O O . THR A 1 114 ? 6.276 3.470 7.511 1.00 79.06 114 THR A O 1
ATOM 941 N N . ILE A 1 115 ? 4.925 5.130 6.814 1.00 90.94 115 ILE A N 1
ATOM 942 C CA . ILE A 1 115 ? 3.926 5.021 7.874 1.00 90.94 115 ILE A CA 1
ATOM 943 C C . ILE A 1 115 ? 2.538 5.010 7.237 1.00 90.94 115 ILE A C 1
ATOM 945 O O . ILE A 1 115 ? 2.180 5.921 6.490 1.00 90.94 115 ILE A O 1
ATOM 949 N N . VAL A 1 116 ? 1.739 4.015 7.606 1.00 94.31 116 VAL A N 1
ATOM 950 C CA . VAL A 1 116 ? 0.340 3.852 7.204 1.00 94.31 116 VAL A CA 1
ATOM 951 C C . VAL A 1 116 ? -0.527 3.809 8.448 1.00 94.31 116 VAL A C 1
ATOM 953 O O . VAL A 1 116 ? -0.123 3.252 9.471 1.00 94.31 116 VAL A O 1
ATOM 956 N N . ARG A 1 117 ? -1.727 4.381 8.375 1.00 96.62 117 ARG A N 1
ATOM 957 C CA . ARG A 1 117 ? -2.750 4.201 9.402 1.00 96.62 117 ARG A CA 1
ATOM 958 C C . ARG A 1 117 ? -4.130 3.959 8.808 1.00 96.62 117 ARG A C 1
ATOM 960 O O . ARG A 1 117 ? -4.484 4.544 7.788 1.00 96.62 117 ARG A O 1
ATOM 967 N N . GLY A 1 118 ? -4.905 3.132 9.496 1.00 97.56 118 GLY A N 1
ATOM 968 C CA . GLY A 1 118 ? -6.323 2.920 9.243 1.00 97.56 118 GLY A CA 1
ATOM 969 C C . GLY A 1 118 ? -7.159 3.665 10.274 1.00 97.56 118 GLY A C 1
ATOM 970 O O . GLY A 1 118 ? -6.882 3.574 11.474 1.00 97.56 118 GLY A O 1
ATOM 971 N N . LEU A 1 119 ? -8.173 4.401 9.819 1.00 98.50 119 LEU A N 1
ATOM 972 C CA . LEU A 1 119 ? -9.064 5.164 10.686 1.00 98.50 119 LEU A CA 1
ATOM 973 C C . LEU A 1 119 ? -10.509 4.683 10.599 1.00 98.50 119 LEU A C 1
ATOM 975 O O . LEU A 1 119 ? -10.994 4.308 9.526 1.00 98.50 119 LEU A O 1
ATOM 979 N N . SER A 1 120 ? -11.196 4.771 11.733 1.00 98.19 120 SER A N 1
ATOM 980 C CA . SER A 1 120 ? -12.639 4.596 11.837 1.00 98.19 120 SER A CA 1
ATOM 981 C C . SER A 1 120 ? -13.412 5.776 11.238 1.00 98.19 120 SER A C 1
ATOM 983 O O . SER A 1 120 ? -12.845 6.820 10.907 1.00 98.19 120 SER A O 1
ATOM 985 N N . GLU A 1 121 ? -14.738 5.645 11.143 1.00 97.31 121 GLU A N 1
ATOM 986 C CA . GLU A 1 121 ? -15.624 6.728 10.689 1.00 97.31 121 GLU A CA 1
ATOM 987 C C . GLU A 1 121 ? -15.570 7.969 11.596 1.00 97.31 121 GLU A C 1
ATOM 989 O O . GLU A 1 121 ? -15.722 9.093 11.119 1.00 97.31 121 GLU A O 1
ATOM 994 N N . SER A 1 122 ? -15.281 7.792 12.891 1.00 97.19 122 SER A N 1
ATOM 995 C CA . SER A 1 122 ? -15.094 8.902 13.834 1.00 97.19 122 SER A CA 1
ATOM 996 C C . SER A 1 122 ? -13.702 9.544 13.757 1.00 97.19 122 SER A C 1
ATOM 998 O O . SER A 1 122 ? -13.469 10.564 14.408 1.00 97.19 122 SER A O 1
ATOM 1000 N N . GLY A 1 123 ? -12.781 8.975 12.969 1.00 97.12 123 GLY A N 1
ATOM 1001 C CA . GLY A 1 123 ? -11.388 9.412 12.868 1.00 97.12 123 GLY A CA 1
ATOM 1002 C C . GLY A 1 123 ? -10.465 8.831 13.945 1.00 97.12 123 GLY A C 1
ATOM 1003 O O . GLY A 1 123 ? -9.346 9.315 14.114 1.00 97.12 123 GLY A O 1
ATOM 1004 N N . GLU A 1 124 ? -10.905 7.811 14.685 1.00 98.06 124 GLU A N 1
ATOM 1005 C CA . GLU A 1 124 ? -10.041 7.065 15.605 1.00 98.06 124 GLU A CA 1
ATOM 1006 C C . GLU A 1 124 ? -9.047 6.202 14.820 1.00 98.06 124 GLU A C 1
ATOM 1008 O O . GLU A 1 124 ? -9.413 5.585 13.823 1.00 98.06 124 GLU A O 1
ATOM 1013 N N . VAL A 1 125 ? -7.792 6.143 15.270 1.00 98.06 125 VAL A N 1
ATOM 1014 C CA . VAL A 1 125 ? -6.771 5.283 14.657 1.00 98.06 125 VAL A CA 1
ATOM 1015 C C . VAL A 1 125 ? -6.956 3.855 15.161 1.00 98.06 125 VAL A C 1
ATOM 1017 O O . VAL A 1 125 ? -6.674 3.577 16.324 1.00 98.06 125 VAL A O 1
ATOM 1020 N N . ILE A 1 126 ? -7.400 2.965 14.276 1.00 97.94 126 ILE A N 1
ATOM 1021 C CA . ILE A 1 126 ? -7.599 1.537 14.567 1.00 97.94 126 ILE A CA 1
ATOM 1022 C C . ILE A 1 126 ? -6.284 0.774 14.410 1.00 97.94 126 ILE A C 1
ATOM 1024 O O . ILE A 1 126 ? -5.959 -0.093 15.216 1.00 97.94 126 ILE A O 1
ATOM 1028 N N . ASP A 1 127 ? -5.517 1.107 13.374 1.00 97.19 127 ASP A N 1
ATOM 1029 C CA . ASP A 1 127 ? -4.254 0.445 13.074 1.00 97.19 127 ASP A CA 1
ATOM 1030 C C . ASP A 1 127 ? -3.215 1.452 12.594 1.00 97.19 127 ASP A C 1
ATOM 1032 O O . ASP A 1 127 ? -3.544 2.456 11.954 1.00 97.19 127 ASP A O 1
ATOM 1036 N N . ARG A 1 128 ? -1.948 1.187 12.912 1.00 95.25 128 ARG A N 1
ATOM 1037 C CA . ARG A 1 128 ? -0.815 1.982 12.442 1.00 95.25 128 ARG A CA 1
ATOM 1038 C C . ARG A 1 128 ? 0.394 1.083 12.250 1.00 95.25 128 ARG A C 1
ATOM 1040 O O . ARG A 1 128 ? 0.871 0.481 13.208 1.00 95.25 128 ARG A O 1
ATOM 1047 N N . GLN A 1 129 ? 0.924 1.068 11.034 1.00 92.12 129 GLN A N 1
ATOM 1048 C CA . GLN A 1 129 ? 2.064 0.242 10.650 1.00 92.12 129 GLN A CA 1
ATOM 1049 C C . GLN A 1 129 ? 3.177 1.097 10.045 1.00 92.12 129 GLN A C 1
ATOM 1051 O O . GLN A 1 129 ? 2.918 2.111 9.393 1.00 92.12 129 GLN A O 1
ATOM 1056 N N . GLY A 1 130 ? 4.420 0.673 10.276 1.00 81.00 130 GLY A N 1
ATOM 1057 C CA . GLY A 1 130 ? 5.621 1.377 9.833 1.00 81.00 130 GLY A CA 1
ATOM 1058 C C . GLY A 1 130 ? 6.036 2.569 10.713 1.00 81.00 130 GLY A C 1
ATOM 1059 O O . GLY A 1 130 ? 5.268 3.069 11.547 1.00 81.00 130 GLY A O 1
ATOM 1060 N N . GLY A 1 131 ? 7.282 3.012 10.515 1.00 64.44 131 GLY A N 1
ATOM 1061 C CA . GLY A 1 131 ? 7.979 4.004 11.347 1.00 64.44 131 GLY A CA 1
ATOM 1062 C C . GLY A 1 131 ? 8.895 3.385 12.393 1.00 64.44 131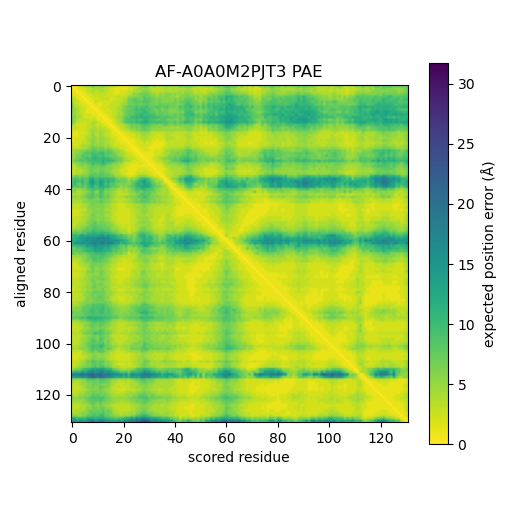 GLY A C 1
ATOM 1063 O O . GLY A 1 131 ? 8.378 2.650 13.260 1.00 64.44 131 GLY A O 1
#

Nearest PDB structures (foldseek):
  5gqx-assembly1_A  TM=5.088E-01  e=4.645E-01  Crocosphaera subtropica ATCC 51142
  7kfk-assembly2_B  TM=4.859E-01  e=7.462E-01  Homo sapiens
  5gr5-assembly1_A  TM=4.874E-01  e=1.332E+00  Crocosphaera subtropica ATCC 51142
  1nkr-assembly1_A  TM=5.070E-01  e=1.926E+00  Homo sapiens
  3go1-assembly1_L  TM=3.320E-01  e=1.332E+00  Homo sapiens

Sequence (131 aa):
MYTTEPDKEDFPYANYEALAVAFFKGNDRKGWENIGHHGWAHYDNENMTVYIEPLHVDKNNGDILHDFSVVFGEVNNAEIVKAETKSSEDKTFEEAEIIIKHGKRYYFQIGRETIVRGLSESGEVIDRQGG

Secondary structure (DSSP, 8-state):
-EEEPPPTTT-TT--S-EEE---EEEETTTEEEE-------EEE-SSEEEEEEEEEEE-TTS-EEEEEEEEEEEE--TT--EEEEE-SS-SS-EEEEEEEETTEEEEEEEES--EEEEE-TT--EEEEE--

Solvent-accessible surface area (backbone atoms only — not comparable to full-atom values): 7886 Å² total; per-residue (Å²): 114,49,76,45,71,71,58,53,89,86,38,70,80,70,87,59,78,43,81,45,68,80,40,71,50,74,43,93,88,82,43,73,42,81,74,52,70,92,80,82,69,66,50,76,59,82,45,40,35,45,33,66,49,72,43,76,39,69,41,98,86,70,49,80,74,42,81,45,24,36,35,33,38,39,55,64,34,84,64,46,75,43,41,29,36,24,34,87,88,50,94,60,73,45,81,34,56,75,47,79,56,95,93,42,41,30,37,48,42,81,42,74,46,49,30,40,36,28,19,30,88,89,64,48,76,77,42,75,47,68,122

pLDDT: mean 89.56, std 6.93, range [64.44, 98.5]